Protein AF-A0A0B1TPA7-F1 (afdb_monomer)

Radius of gyration: 13.39 Å; Cα contacts (8 Å, |Δi|>4): 93; chains: 1; bounding box: 30×33×32 Å

InterPro domains:
  IPR002014 VHS domain [PF00790] (7-97)
  IPR002014 VHS domain [PS50179] (18-95)
  IPR002014 VHS domain [SM00288] (11-117)
  IPR008942 ENTH/VHS [G3DSA:1.25.40.90] (4-104)
  IPR008942 ENTH/VHS [SSF48464] (9-99)
  IPR050670 Signal Transducing Adapter Molecule [PTHR45929] (1-99)

Sequence (117 aa):
MGLFGDSASPFDEYIEKVTAEHLTAENWAMILDVCDRVNSDPRAPKNALLSIRKRLNHRDPHVVLLALSVLDSCWSNCGPAFRKEVSSASFISELQSKAVHVSRFAVFFQSFYLSCG

Nearest PDB structures (foldseek):
  3ldz-assembly4_D  TM=9.523E-01  e=1.846E-07  Homo sapiens
  1x5b-assembly1_A  TM=9.187E-01  e=2.487E-06  Homo sapiens
  1py1-assembly2_C  TM=9.532E-01  e=4.289E-04  Homo sapiens
  1dvp-assembly1_A-2  TM=8.578E-01  e=3.002E-04  Drosophila melanogaster
  3g2s-assembly1_A  TM=8.743E-01  e=6.788E-04  Homo sapiens

Secondary structure (DSSP, 8-state):
---S-----TTHHHHHHHT-TT-SS--HHHHHHHHHHHHHSTTHHHHHHHHHHHHHT-S-HHHHHHHHHHHHHHHHHS-HHHHHHHT-HHHHHHHHHHTTS-HHHHHHHHHHHHHH-

Foldseek 3Di:
DDDDDPPPQPCLVLLCVQLPPPDPDGPVVSLVVLLVQCQPDLCSLLSNVVNLLVQCPDPDVSSVVSSLVSVQSNCVRHDPSNLVNCPDPVNVVSCVVSVPDDPSVVVVVVVNVVVVD

Organism: Oesophagostomum dentatum (NCBI:txid61180)

Structure (mmCIF, N/CA/C/O backbone):
data_AF-A0A0B1TPA7-F1
#
_entry.id   AF-A0A0B1TPA7-F1
#
loop_
_atom_site.group_PDB
_atom_site.id
_atom_site.type_symbol
_atom_site.label_atom_id
_atom_site.label_alt_id
_atom_site.label_comp_id
_atom_site.label_asym_id
_atom_site.label_entity_id
_atom_site.label_seq_id
_atom_site.pdbx_PDB_ins_code
_atom_site.Cartn_x
_atom_site.Cartn_y
_atom_site.Cartn_z
_atom_site.occupancy
_atom_site.B_iso_or_equiv
_atom_site.auth_seq_id
_atom_site.auth_comp_id
_atom_site.auth_asym_id
_atom_site.auth_atom_id
_atom_site.pdbx_PDB_model_num
ATOM 1 N N . MET A 1 1 ? 16.026 -13.072 17.567 1.00 37.03 1 MET A N 1
ATOM 2 C CA . MET A 1 1 ? 15.290 -11.910 18.112 1.00 37.03 1 MET A CA 1
ATOM 3 C C . MET A 1 1 ? 13.997 -11.786 17.327 1.00 37.03 1 MET A C 1
ATOM 5 O O . MET A 1 1 ? 14.064 -11.433 16.162 1.00 37.03 1 MET A O 1
ATOM 9 N N . GLY A 1 2 ? 12.862 -12.166 17.916 1.00 66.19 2 GLY A N 1
ATOM 10 C CA . GLY A 1 2 ? 11.532 -12.035 17.312 1.00 66.19 2 GLY A CA 1
ATOM 11 C C . GLY A 1 2 ? 10.657 -11.146 18.192 1.00 66.19 2 GLY A C 1
ATOM 12 O O . GLY A 1 2 ? 10.774 -11.237 19.413 1.00 66.19 2 GLY A O 1
ATOM 13 N N . LEU A 1 3 ? 9.831 -10.277 17.592 1.00 56.97 3 LEU A N 1
ATOM 14 C CA . LEU A 1 3 ? 8.829 -9.507 18.349 1.00 56.97 3 LEU A CA 1
ATOM 15 C C . LEU A 1 3 ? 7.598 -9.005 17.563 1.00 56.97 3 LEU A C 1
ATOM 17 O O . LEU A 1 3 ? 6.680 -8.488 18.187 1.00 56.97 3 LEU A O 1
ATOM 21 N N . PHE A 1 4 ? 7.507 -9.162 16.239 1.00 57.28 4 PHE A N 1
ATOM 22 C CA . PHE A 1 4 ? 6.284 -8.829 15.493 1.00 57.28 4 PHE A CA 1
ATOM 23 C C . PHE A 1 4 ? 6.063 -9.898 14.434 1.00 57.28 4 PHE A C 1
ATOM 25 O O . PHE A 1 4 ? 6.905 -10.071 13.563 1.00 57.28 4 PHE A O 1
ATOM 32 N N . GLY A 1 5 ? 4.983 -10.662 14.593 1.00 45.81 5 GLY A N 1
ATOM 33 C CA . GLY A 1 5 ? 4.785 -11.946 13.936 1.00 45.81 5 GLY A CA 1
ATOM 34 C C . GLY A 1 5 ? 5.059 -11.947 12.435 1.00 45.81 5 GLY A C 1
ATOM 35 O O . GLY A 1 5 ? 4.502 -11.145 11.683 1.00 45.81 5 GLY A O 1
ATOM 36 N N . ASP A 1 6 ? 5.819 -12.955 12.015 1.00 53.19 6 ASP A N 1
ATOM 37 C CA . ASP A 1 6 ? 5.734 -13.612 10.710 1.00 53.19 6 ASP A CA 1
ATOM 38 C C . ASP A 1 6 ? 4.340 -14.234 10.502 1.00 53.19 6 ASP A C 1
ATOM 40 O O . ASP A 1 6 ? 4.191 -15.402 10.153 1.00 53.19 6 ASP A O 1
ATOM 44 N N . SER A 1 7 ? 3.273 -13.474 10.751 1.00 57.53 7 SER A N 1
ATOM 45 C CA . SER A 1 7 ? 1.956 -13.842 10.265 1.00 57.53 7 SER A CA 1
ATOM 46 C C . SER A 1 7 ? 2.034 -13.659 8.758 1.00 57.53 7 SER A C 1
ATOM 48 O O . SER A 1 7 ? 2.034 -12.523 8.273 1.00 57.53 7 SER A O 1
ATOM 50 N N . ALA A 1 8 ? 2.216 -14.770 8.042 1.00 63.06 8 ALA A N 1
ATOM 51 C CA . ALA A 1 8 ? 2.139 -14.817 6.592 1.00 63.06 8 ALA A CA 1
ATOM 52 C C . ALA A 1 8 ? 0.834 -14.136 6.187 1.00 63.06 8 ALA A C 1
ATOM 54 O O . ALA A 1 8 ? -0.264 -14.599 6.510 1.00 63.06 8 ALA A O 1
ATOM 55 N N . SER A 1 9 ? 0.965 -12.963 5.588 1.00 74.94 9 SER A N 1
ATOM 56 C CA . SER A 1 9 ? -0.185 -12.228 5.111 1.00 74.94 9 SER A CA 1
ATOM 57 C C . SER A 1 9 ? -0.504 -12.789 3.725 1.00 74.94 9 SER A C 1
ATOM 59 O O . SER A 1 9 ? 0.415 -13.029 2.939 1.00 74.94 9 SER A O 1
ATOM 61 N N . PRO A 1 10 ? -1.785 -12.970 3.368 1.00 84.44 10 PRO A N 1
ATOM 62 C CA . PRO A 1 10 ? -2.146 -13.391 2.016 1.00 84.44 10 PRO A CA 1
ATOM 63 C C . PRO A 1 10 ? -1.736 -12.357 0.955 1.00 84.44 10 PRO A C 1
ATOM 65 O O . PRO A 1 10 ? -1.805 -12.649 -0.232 1.00 84.44 10 PRO A O 1
ATOM 68 N N . PHE A 1 11 ? -1.315 -11.157 1.374 1.00 90.19 11 PHE A N 1
ATOM 69 C CA . PHE A 1 11 ? -0.778 -10.105 0.521 1.00 90.19 11 PHE A CA 1
ATOM 70 C C . PHE A 1 11 ? 0.735 -10.181 0.348 1.00 90.19 11 PHE A C 1
ATOM 72 O O . PHE A 1 11 ? 1.230 -9.483 -0.528 1.00 90.19 11 PHE A O 1
ATOM 79 N N . ASP A 1 12 ? 1.458 -10.997 1.127 1.00 89.75 12 ASP A N 1
ATOM 80 C CA . ASP A 1 12 ? 2.920 -11.061 1.045 1.00 89.75 12 ASP A CA 1
ATOM 81 C C . ASP A 1 12 ? 3.336 -11.349 -0.401 1.00 89.75 12 ASP A C 1
ATOM 83 O O . ASP A 1 12 ? 3.923 -10.465 -1.011 1.00 89.75 12 ASP A O 1
ATOM 87 N N . GLU A 1 13 ? 2.902 -12.467 -0.999 1.00 89.50 13 GLU A N 1
ATOM 88 C CA . GLU A 1 13 ? 3.245 -12.861 -2.380 1.00 89.50 13 GLU A CA 1
ATOM 89 C C . GLU A 1 13 ? 2.936 -11.775 -3.428 1.00 89.50 13 GLU A C 1
ATOM 91 O O . GLU A 1 13 ? 3.769 -11.467 -4.283 1.00 89.50 13 GLU A O 1
ATOM 96 N N . TYR A 1 14 ? 1.758 -11.148 -3.345 1.00 90.75 14 TYR A N 1
ATOM 97 C CA . TYR A 1 14 ? 1.361 -10.089 -4.278 1.00 90.75 14 TYR A CA 1
ATOM 98 C C . TYR A 1 14 ? 2.249 -8.858 -4.140 1.00 90.75 14 TYR A C 1
ATOM 100 O O . TYR A 1 14 ? 2.684 -8.296 -5.144 1.00 90.75 14 TYR A O 1
ATOM 108 N N . ILE A 1 15 ? 2.539 -8.464 -2.901 1.00 93.06 15 ILE A N 1
ATOM 109 C CA . ILE A 1 15 ? 3.389 -7.324 -2.591 1.00 93.06 15 ILE A CA 1
ATOM 110 C C . ILE A 1 15 ? 4.840 -7.616 -3.001 1.00 93.06 15 ILE A C 1
ATOM 112 O O . ILE A 1 15 ? 5.458 -6.760 -3.624 1.00 93.06 15 ILE A O 1
ATOM 116 N N . GLU A 1 16 ? 5.369 -8.823 -2.764 1.00 91.81 16 GLU A N 1
ATOM 117 C CA . GLU A 1 16 ? 6.717 -9.203 -3.223 1.00 91.81 16 GLU A CA 1
ATOM 118 C C . GLU A 1 16 ? 6.834 -9.100 -4.740 1.00 91.81 16 GLU A C 1
ATOM 120 O O . GLU A 1 16 ? 7.833 -8.598 -5.249 1.00 91.81 16 GLU A O 1
ATOM 125 N N . LYS A 1 17 ? 5.797 -9.547 -5.455 1.00 92.19 17 LYS A N 1
ATOM 126 C CA . LYS A 1 17 ? 5.759 -9.541 -6.914 1.00 92.19 17 LYS A CA 1
ATOM 127 C C . LYS A 1 17 ? 5.780 -8.127 -7.490 1.00 92.19 17 LYS A C 1
ATOM 129 O O . LYS A 1 17 ? 6.473 -7.899 -8.476 1.00 92.19 17 LYS A O 1
ATOM 134 N N . VAL A 1 18 ? 5.050 -7.183 -6.890 1.00 93.06 18 VAL A N 1
ATOM 135 C CA . VAL A 1 18 ? 5.026 -5.779 -7.351 1.00 93.06 18 VAL A CA 1
ATOM 136 C C . VAL A 1 18 ? 6.219 -4.958 -6.871 1.00 93.06 18 VAL A C 1
ATOM 138 O O . VAL A 1 18 ? 6.502 -3.911 -7.447 1.00 93.06 18 VAL A O 1
ATOM 141 N N . THR A 1 19 ? 6.940 -5.430 -5.853 1.00 92.19 19 THR A N 1
ATOM 142 C CA . THR A 1 19 ? 8.161 -4.793 -5.338 1.00 92.19 19 THR A CA 1
ATOM 143 C C . THR A 1 19 ? 9.407 -5.649 -5.571 1.00 92.19 19 THR A C 1
ATOM 145 O O . THR A 1 19 ? 10.321 -5.640 -4.746 1.00 92.19 19 THR A O 1
ATOM 148 N N . ALA A 1 20 ? 9.438 -6.457 -6.628 1.00 91.19 20 ALA A N 1
ATOM 149 C CA . ALA A 1 20 ? 10.563 -7.348 -6.871 1.00 91.19 20 ALA A CA 1
ATOM 150 C C . ALA A 1 20 ? 11.806 -6.566 -7.332 1.00 91.19 20 ALA A C 1
ATOM 152 O O . ALA A 1 20 ? 11.706 -5.651 -8.146 1.00 91.19 20 ALA A O 1
ATOM 153 N N . GLU A 1 21 ? 12.987 -6.966 -6.855 1.00 88.88 21 GLU A N 1
ATOM 154 C CA . GLU A 1 21 ? 14.271 -6.290 -7.132 1.00 88.88 21 GLU A CA 1
ATOM 155 C C . GLU A 1 21 ? 14.608 -6.204 -8.630 1.00 88.88 21 GLU A C 1
ATOM 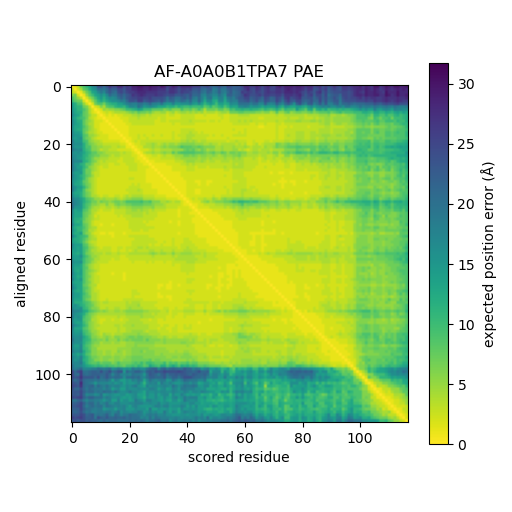157 O O . GLU A 1 21 ? 15.280 -5.279 -9.072 1.00 88.88 21 GLU A O 1
ATOM 162 N N . HIS A 1 22 ? 14.119 -7.157 -9.427 1.00 88.38 22 HIS A N 1
ATOM 163 C CA . HIS A 1 22 ? 14.371 -7.226 -10.868 1.00 88.38 22 HIS A CA 1
ATOM 164 C C . HIS A 1 22 ? 13.467 -6.304 -11.703 1.00 88.38 22 HIS A C 1
ATOM 166 O O . HIS A 1 22 ? 13.654 -6.207 -12.917 1.00 88.38 22 HIS A O 1
ATOM 172 N N . LEU A 1 23 ? 12.463 -5.660 -11.098 1.00 87.81 23 LEU A N 1
ATOM 173 C CA . LEU A 1 23 ? 11.585 -4.738 -11.815 1.00 87.81 23 LEU A CA 1
ATOM 174 C C . LEU A 1 23 ? 12.361 -3.476 -12.180 1.00 87.81 23 LEU A C 1
ATOM 176 O O . LEU A 1 23 ? 12.881 -2.791 -11.311 1.00 87.81 23 LEU A O 1
ATOM 180 N N . THR A 1 24 ? 12.408 -3.124 -13.460 1.00 86.19 24 THR A N 1
ATOM 181 C CA . THR A 1 24 ? 13.088 -1.900 -13.917 1.00 86.19 24 THR A CA 1
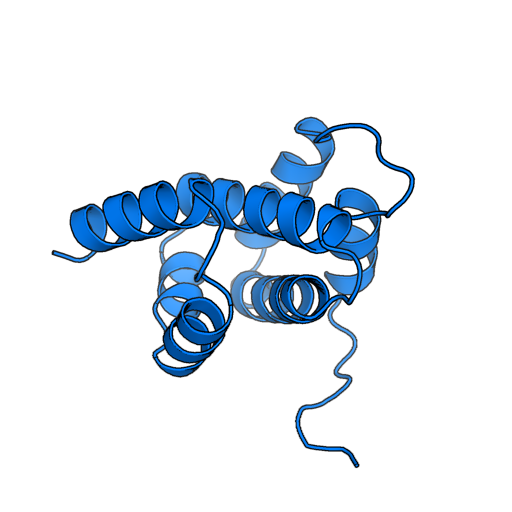ATOM 182 C C . TH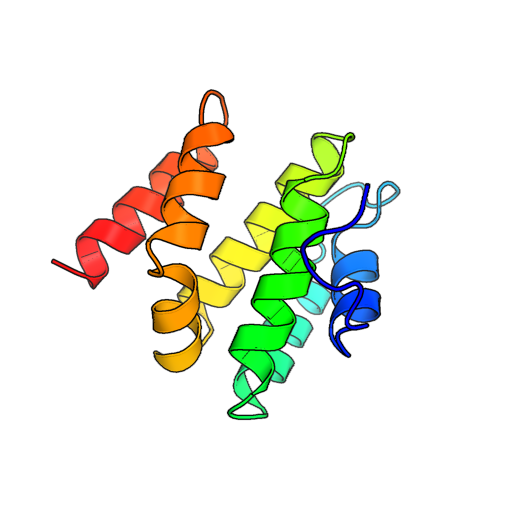R A 1 24 ? 12.259 -0.635 -13.687 1.00 86.19 24 THR A C 1
ATOM 184 O O . THR A 1 24 ? 12.814 0.460 -13.646 1.00 86.19 24 THR A O 1
ATOM 187 N N . ALA A 1 25 ? 10.939 -0.776 -13.538 1.00 87.25 25 ALA A N 1
ATOM 188 C CA . ALA A 1 25 ? 9.992 0.312 -13.325 1.00 87.25 25 ALA A CA 1
ATOM 189 C C . ALA A 1 25 ? 8.714 -0.183 -12.622 1.00 87.25 25 ALA A C 1
ATOM 191 O O . ALA A 1 25 ? 8.477 -1.386 -12.493 1.00 87.25 25 ALA A O 1
ATOM 192 N N . GLU A 1 26 ? 7.874 0.761 -12.197 1.00 88.56 26 GLU A N 1
ATOM 193 C CA . GLU A 1 26 ? 6.582 0.503 -11.558 1.00 88.56 26 GLU A CA 1
ATOM 194 C C . GLU A 1 26 ? 5.616 -0.203 -12.518 1.00 88.56 26 GLU A C 1
ATOM 196 O O . GLU A 1 26 ? 5.275 0.315 -13.584 1.00 88.56 26 GLU A O 1
ATOM 201 N N . ASN A 1 27 ? 5.120 -1.379 -12.127 1.00 91.25 27 ASN A N 1
ATOM 202 C CA . ASN A 1 27 ? 4.065 -2.052 -12.875 1.00 91.25 27 ASN A CA 1
ATOM 203 C C . ASN A 1 27 ? 2.685 -1.609 -12.371 1.00 91.25 27 ASN A C 1
ATOM 205 O O . ASN A 1 27 ? 2.089 -2.251 -11.505 1.00 91.25 27 ASN A O 1
ATOM 209 N N . TRP A 1 28 ? 2.170 -0.517 -12.936 1.00 91.81 28 TRP A N 1
ATOM 210 C CA . TRP A 1 28 ? 0.885 0.073 -12.548 1.00 91.81 28 TRP A CA 1
ATOM 211 C C . TRP A 1 28 ? -0.297 -0.894 -12.635 1.00 91.81 28 TRP A C 1
ATOM 213 O O . TRP A 1 28 ? -1.177 -0.845 -11.783 1.00 91.81 28 TRP A O 1
ATOM 223 N N . ALA A 1 29 ? -0.299 -1.816 -13.602 1.00 93.38 29 ALA A N 1
ATOM 224 C CA . ALA A 1 29 ? -1.361 -2.812 -13.715 1.00 93.38 29 ALA A CA 1
ATOM 225 C C . ALA A 1 29 ? -1.401 -3.735 -12.488 1.00 93.38 29 ALA A C 1
ATOM 227 O O . ALA A 1 29 ? -2.468 -3.984 -11.935 1.00 93.38 29 ALA A O 1
ATOM 228 N N . MET A 1 30 ? -0.239 -4.198 -12.014 1.00 92.62 30 MET A N 1
ATOM 229 C CA . MET A 1 30 ? -0.188 -5.027 -10.808 1.00 92.62 30 MET A CA 1
ATOM 230 C C . MET A 1 30 ? -0.429 -4.213 -9.528 1.00 92.62 30 MET A C 1
ATOM 232 O O . MET A 1 30 ? -1.024 -4.722 -8.584 1.00 92.62 30 MET A O 1
ATOM 236 N N . ILE A 1 31 ? 0.006 -2.950 -9.488 1.00 93.62 31 ILE A N 1
ATOM 237 C CA . ILE A 1 31 ? -0.246 -2.053 -8.350 1.00 93.62 31 ILE A CA 1
ATOM 238 C C . ILE A 1 31 ? -1.754 -1.806 -8.175 1.00 93.62 31 ILE A C 1
ATOM 240 O O . ILE A 1 31 ? -2.256 -1.821 -7.050 1.00 93.62 31 ILE A O 1
ATOM 244 N N . LEU A 1 32 ? -2.489 -1.608 -9.271 1.00 93.62 32 LEU A N 1
ATOM 245 C CA . LEU A 1 32 ? -3.942 -1.435 -9.228 1.00 93.62 32 LEU A CA 1
ATOM 246 C C . LEU A 1 32 ? -4.667 -2.736 -8.851 1.00 93.62 32 LEU A C 1
ATOM 248 O O . LEU A 1 32 ? -5.573 -2.679 -8.026 1.00 93.62 32 LEU A O 1
ATOM 252 N N . ASP A 1 33 ? -4.203 -3.903 -9.318 1.00 94.62 33 ASP A N 1
ATOM 253 C CA . ASP A 1 33 ? -4.739 -5.205 -8.870 1.00 94.62 33 ASP A CA 1
ATOM 254 C C . ASP A 1 33 ? -4.589 -5.390 -7.347 1.00 94.62 33 ASP A C 1
ATOM 256 O O . ASP A 1 33 ? -5.481 -5.903 -6.671 1.00 94.62 33 ASP A O 1
ATOM 260 N N . VAL A 1 34 ? -3.483 -4.911 -6.763 1.00 94.50 34 VAL A N 1
ATOM 261 C CA . VAL A 1 34 ? -3.322 -4.875 -5.300 1.00 94.50 34 VAL A CA 1
ATOM 262 C C . VAL A 1 34 ? -4.368 -3.963 -4.650 1.00 94.50 34 VAL A C 1
ATOM 264 O O . VAL A 1 34 ? -4.949 -4.355 -3.639 1.00 94.50 34 VAL A O 1
ATOM 267 N N . CYS A 1 35 ? -4.645 -2.785 -5.214 1.00 94.69 35 CYS A N 1
ATOM 268 C CA . CYS A 1 35 ? -5.660 -1.866 -4.684 1.00 94.69 35 CYS A CA 1
ATOM 269 C C . CYS A 1 35 ? -7.061 -2.503 -4.702 1.00 94.69 35 CYS A C 1
ATOM 271 O O . CYS A 1 35 ? -7.783 -2.441 -3.704 1.00 94.69 35 CYS A O 1
ATOM 273 N N . ASP A 1 36 ? -7.417 -3.182 -5.792 1.00 94.38 36 ASP A N 1
ATOM 274 C CA . ASP A 1 36 ? -8.693 -3.892 -5.920 1.00 94.38 36 ASP A CA 1
ATOM 275 C C . ASP A 1 36 ? -8.822 -5.000 -4.867 1.00 94.38 36 ASP A C 1
ATOM 277 O O . ASP A 1 36 ? -9.839 -5.105 -4.175 1.00 94.38 36 ASP A O 1
ATOM 281 N N . ARG A 1 37 ? -7.755 -5.778 -4.648 1.00 93.06 37 ARG A N 1
ATOM 282 C CA . ARG A 1 37 ? -7.715 -6.801 -3.589 1.00 93.06 37 ARG A CA 1
ATOM 283 C C . ARG A 1 37 ? -7.834 -6.199 -2.194 1.00 93.06 37 ARG A C 1
ATOM 285 O O . ARG A 1 37 ? -8.525 -6.766 -1.349 1.00 93.06 37 ARG A O 1
ATOM 292 N N . VAL A 1 38 ? -7.197 -5.058 -1.937 1.00 94.31 38 VAL A N 1
ATOM 293 C CA . VAL A 1 38 ? -7.313 -4.342 -0.656 1.00 94.31 38 VAL A CA 1
ATOM 294 C C . VAL A 1 38 ? -8.750 -3.896 -0.394 1.00 94.31 38 VAL A C 1
ATOM 296 O O . VAL A 1 38 ? -9.211 -3.968 0.743 1.00 94.31 38 VAL A O 1
ATOM 299 N N . ASN A 1 39 ? -9.470 -3.481 -1.434 1.00 92.50 39 ASN A N 1
ATOM 300 C CA . ASN A 1 39 ? -10.867 -3.065 -1.335 1.00 92.50 39 ASN A CA 1
ATOM 301 C C . ASN A 1 39 ? -11.860 -4.242 -1.279 1.00 92.50 39 ASN A C 1
ATOM 303 O O . ASN A 1 39 ? -13.021 -4.032 -0.931 1.00 92.50 39 ASN A O 1
ATOM 307 N N . SER A 1 40 ? -11.425 -5.467 -1.595 1.00 90.62 40 SER A N 1
ATOM 308 C CA . SER A 1 40 ? -12.313 -6.63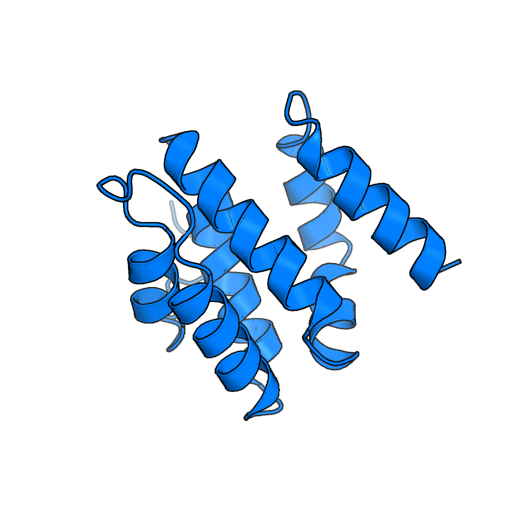5 -1.698 1.00 90.62 40 SER A CA 1
ATOM 309 C C . SER A 1 40 ? -12.815 -7.188 -0.358 1.00 90.62 40 SER A C 1
ATOM 311 O O . SER A 1 40 ? -13.894 -7.778 -0.318 1.00 90.62 40 SER A O 1
ATOM 313 N N . ASP A 1 41 ? -12.071 -7.000 0.740 1.00 89.00 41 ASP A N 1
ATOM 314 C CA . ASP A 1 41 ? -12.408 -7.568 2.051 1.00 89.00 41 ASP A CA 1
ATOM 315 C C . ASP A 1 41 ? -12.119 -6.579 3.200 1.00 89.00 41 ASP A C 1
ATOM 317 O O . ASP A 1 41 ? -11.085 -5.911 3.193 1.00 89.00 41 ASP A O 1
ATOM 321 N N . PRO A 1 42 ? -12.961 -6.505 4.248 1.00 85.00 42 PRO A N 1
ATOM 322 C CA . PRO A 1 42 ? -12.747 -5.602 5.384 1.00 85.00 42 PRO A CA 1
ATOM 323 C C . PRO A 1 42 ? -11.441 -5.820 6.172 1.00 85.00 42 PRO A C 1
ATOM 325 O O . PRO A 1 42 ? -10.983 -4.913 6.867 1.00 85.00 42 PRO A O 1
ATOM 328 N N . ARG A 1 43 ? -10.844 -7.016 6.116 1.00 87.50 43 ARG A N 1
ATOM 329 C CA . ARG A 1 43 ? -9.583 -7.381 6.787 1.00 87.50 43 ARG A CA 1
ATOM 330 C C . ARG A 1 43 ? -8.363 -7.189 5.886 1.00 87.50 43 ARG A C 1
ATOM 332 O O . ARG A 1 43 ? -7.240 -7.142 6.393 1.00 87.50 43 ARG A O 1
ATOM 339 N N . ALA A 1 44 ? -8.564 -7.069 4.574 1.00 91.88 44 ALA A N 1
ATOM 340 C CA . ALA A 1 44 ? -7.492 -6.899 3.602 1.00 91.88 44 ALA A CA 1
ATOM 341 C C . ALA A 1 44 ? -6.617 -5.652 3.841 1.00 91.88 44 ALA A C 1
ATOM 343 O O . ALA A 1 44 ? -5.395 -5.800 3.775 1.00 91.88 44 ALA A O 1
ATOM 344 N N . PRO A 1 45 ? -7.156 -4.470 4.212 1.00 92.50 45 PRO A N 1
ATOM 345 C CA . PRO A 1 45 ? -6.345 -3.275 4.428 1.00 92.50 45 PRO A CA 1
ATOM 346 C C . PRO A 1 45 ? -5.230 -3.451 5.457 1.00 92.50 45 PRO A C 1
ATOM 348 O O . PRO A 1 45 ? -4.086 -3.066 5.216 1.00 92.50 45 PRO A O 1
ATOM 351 N N . LYS A 1 46 ? -5.544 -4.101 6.582 1.00 90.94 46 LYS A N 1
ATOM 352 C CA . LYS A 1 46 ? -4.575 -4.370 7.646 1.00 90.94 46 LYS A CA 1
ATOM 353 C C . LYS A 1 46 ? -3.493 -5.350 7.190 1.00 90.94 46 LYS A C 1
ATOM 355 O O . LYS A 1 46 ? -2.313 -5.130 7.450 1.00 90.94 46 LYS A O 1
ATOM 360 N N . ASN A 1 47 ? -3.881 -6.416 6.492 1.00 91.94 47 ASN A N 1
ATOM 361 C CA . ASN A 1 47 ? -2.944 -7.429 6.000 1.00 91.94 47 ASN A CA 1
ATOM 362 C C . ASN A 1 47 ? -2.016 -6.871 4.911 1.00 91.94 47 ASN A C 1
ATOM 364 O O . ASN A 1 47 ? -0.811 -7.110 4.953 1.00 91.94 47 ASN A O 1
ATOM 368 N N . ALA A 1 48 ? -2.554 -6.078 3.985 1.00 93.31 48 ALA A N 1
ATOM 369 C CA . ALA A 1 48 ? -1.768 -5.412 2.957 1.00 93.31 48 ALA A CA 1
ATOM 370 C C . ALA A 1 48 ? -0.775 -4.413 3.558 1.00 93.31 48 ALA A C 1
ATOM 372 O O . ALA A 1 48 ? 0.397 -4.419 3.183 1.00 93.31 48 ALA A O 1
ATOM 373 N N . LEU A 1 49 ? -1.200 -3.611 4.545 1.00 92.06 49 LEU A N 1
ATOM 374 C CA . LEU A 1 49 ? -0.303 -2.675 5.220 1.00 92.06 49 LEU A CA 1
ATOM 375 C C . LEU A 1 49 ? 0.851 -3.394 5.932 1.00 92.06 49 LEU A C 1
ATOM 377 O O . LEU A 1 49 ? 1.986 -2.924 5.876 1.00 92.06 49 LEU A O 1
ATOM 381 N N . LEU A 1 50 ? 0.598 -4.554 6.550 1.00 91.31 50 LEU A N 1
ATOM 382 C CA . LEU A 1 50 ? 1.651 -5.375 7.156 1.00 91.31 50 LEU A CA 1
ATOM 383 C C . LEU A 1 50 ? 2.698 -5.820 6.124 1.00 91.31 50 LEU A C 1
ATOM 385 O O . LEU A 1 50 ? 3.894 -5.693 6.387 1.00 91.31 50 LEU A O 1
ATOM 389 N N . SER A 1 51 ? 2.274 -6.293 4.951 1.00 92.56 51 SER A N 1
ATOM 390 C CA . SER A 1 51 ? 3.181 -6.698 3.866 1.00 92.56 51 SER A CA 1
ATOM 391 C C . SER A 1 51 ? 3.957 -5.521 3.277 1.00 92.56 51 SER A C 1
ATOM 393 O O . SER A 1 51 ? 5.171 -5.613 3.090 1.00 92.56 51 SER A O 1
ATOM 395 N N . ILE A 1 52 ? 3.294 -4.382 3.058 1.00 92.19 52 ILE A N 1
ATOM 396 C CA . ILE A 1 52 ? 3.945 -3.144 2.602 1.00 92.19 52 ILE A CA 1
ATOM 397 C C . ILE A 1 52 ? 5.010 -2.713 3.616 1.00 92.19 52 ILE A C 1
ATOM 399 O O . ILE A 1 52 ? 6.140 -2.409 3.241 1.00 92.19 52 ILE A O 1
ATOM 403 N N . ARG A 1 53 ? 4.705 -2.771 4.917 1.00 90.00 53 ARG A N 1
ATOM 404 C CA . ARG A 1 53 ? 5.646 -2.440 5.995 1.00 90.00 53 ARG A CA 1
ATOM 405 C C . ARG A 1 53 ? 6.881 -3.342 6.011 1.00 90.00 53 ARG A C 1
ATOM 407 O O . ARG A 1 53 ? 7.986 -2.854 6.247 1.00 90.00 53 ARG A O 1
ATOM 414 N N . LYS A 1 54 ? 6.728 -4.641 5.723 1.00 90.06 54 LYS A N 1
ATOM 415 C CA . LYS A 1 54 ? 7.875 -5.553 5.554 1.00 90.06 54 LYS A CA 1
ATOM 416 C C . LYS A 1 54 ? 8.785 -5.069 4.419 1.00 90.06 54 LYS A C 1
ATOM 418 O O . LYS A 1 54 ? 9.999 -5.013 4.597 1.00 90.06 54 LYS A O 1
ATOM 423 N N . ARG A 1 55 ? 8.209 -4.643 3.289 1.00 90.50 55 ARG A N 1
ATOM 424 C CA . ARG A 1 55 ? 8.966 -4.137 2.130 1.00 90.50 55 ARG A CA 1
ATOM 425 C C . ARG A 1 55 ? 9.596 -2.765 2.344 1.00 90.50 55 ARG A C 1
ATOM 427 O O . ARG A 1 55 ? 10.704 -2.538 1.875 1.00 90.50 55 ARG A O 1
ATOM 434 N N . LEU A 1 56 ? 8.974 -1.889 3.126 1.00 88.31 56 LEU A N 1
ATOM 435 C CA . LEU A 1 56 ? 9.576 -0.611 3.528 1.00 88.31 56 LEU A CA 1
ATOM 436 C C . LEU A 1 56 ? 10.813 -0.780 4.429 1.00 88.31 56 LEU A C 1
ATOM 438 O O . LEU A 1 56 ? 11.636 0.128 4.526 1.00 88.31 56 LEU A O 1
ATOM 442 N N . ASN A 1 57 ? 10.968 -1.942 5.070 1.00 87.81 57 ASN A N 1
ATOM 443 C CA . ASN A 1 57 ? 12.154 -2.301 5.850 1.00 87.81 57 ASN A CA 1
ATOM 444 C C . ASN A 1 57 ? 13.193 -3.108 5.057 1.00 87.81 57 ASN A C 1
ATOM 446 O O . ASN A 1 57 ? 14.147 -3.623 5.645 1.00 87.81 57 ASN A O 1
ATOM 450 N N . HIS A 1 58 ? 13.032 -3.219 3.737 1.00 89.62 58 HIS A N 1
ATOM 451 C CA . HIS A 1 58 ? 13.997 -3.905 2.892 1.00 89.62 58 HIS A CA 1
ATOM 452 C C . HIS A 1 58 ? 15.339 -3.154 2.842 1.00 89.62 58 HIS A C 1
ATOM 454 O O . HIS A 1 58 ? 15.396 -1.935 3.002 1.00 89.62 58 HIS A O 1
ATOM 460 N N . ARG A 1 59 ? 16.441 -3.891 2.643 1.00 88.06 59 ARG A N 1
ATOM 461 C CA . ARG A 1 59 ? 17.793 -3.303 2.555 1.00 88.06 59 ARG A CA 1
ATOM 462 C C . ARG A 1 59 ? 18.020 -2.560 1.242 1.00 88.06 59 ARG A C 1
ATOM 464 O O . ARG A 1 59 ? 18.773 -1.594 1.214 1.00 88.06 59 ARG A O 1
ATOM 471 N N . ASP A 1 60 ? 17.390 -3.044 0.178 1.00 86.75 60 ASP A N 1
ATOM 472 C CA . ASP A 1 60 ? 17.474 -2.448 -1.151 1.00 86.75 60 ASP A CA 1
ATOM 473 C C . ASP A 1 60 ? 16.566 -1.204 -1.247 1.00 86.75 60 ASP A C 1
ATOM 475 O O . ASP A 1 60 ? 15.341 -1.344 -1.127 1.00 86.75 60 ASP A O 1
ATOM 479 N N . PRO A 1 61 ? 17.123 0.005 -1.471 1.00 85.81 61 PRO A N 1
ATOM 480 C CA . PRO A 1 61 ? 16.330 1.219 -1.639 1.00 85.81 61 PRO A CA 1
ATOM 481 C C . PRO A 1 61 ? 15.380 1.154 -2.840 1.00 85.81 61 PRO A C 1
ATOM 483 O O . PRO A 1 61 ? 14.334 1.798 -2.807 1.00 85.81 61 PRO A O 1
ATOM 486 N N . HIS A 1 62 ? 15.692 0.369 -3.875 1.00 87.81 62 HIS A N 1
ATOM 487 C CA . HIS A 1 62 ? 14.819 0.191 -5.034 1.00 87.81 62 HIS A CA 1
ATOM 488 C C . HIS A 1 62 ? 13.498 -0.486 -4.650 1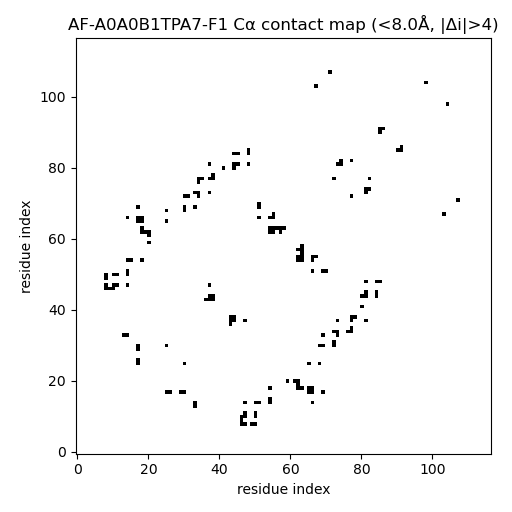.00 87.81 62 HIS A C 1
ATOM 490 O O . HIS A 1 62 ? 12.416 0.012 -4.962 1.00 87.81 62 HIS A O 1
ATOM 496 N N . VAL A 1 63 ? 13.573 -1.559 -3.859 1.00 91.00 63 VAL A N 1
ATOM 497 C CA . VAL A 1 63 ? 12.393 -2.248 -3.303 1.00 91.00 63 VAL A CA 1
ATOM 498 C C . VAL A 1 63 ? 11.576 -1.311 -2.416 1.00 91.00 63 VAL A C 1
ATOM 500 O O . VAL A 1 63 ? 10.347 -1.302 -2.492 1.00 91.00 63 VAL A O 1
ATOM 503 N N . VAL A 1 64 ? 12.244 -0.490 -1.599 1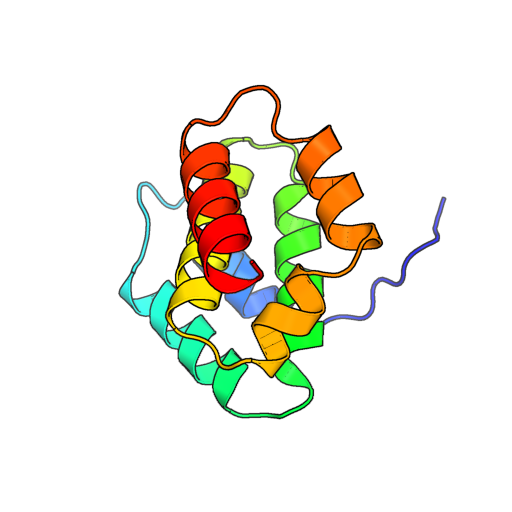.00 89.06 64 VAL A N 1
ATOM 504 C CA . VAL A 1 64 ? 11.574 0.497 -0.738 1.00 89.06 64 VAL A CA 1
ATOM 505 C C . VAL A 1 64 ? 10.830 1.539 -1.578 1.00 89.06 64 VAL A C 1
ATOM 507 O O . VAL A 1 64 ? 9.687 1.869 -1.261 1.00 89.06 64 VAL A O 1
ATOM 510 N N . LEU A 1 65 ? 11.424 2.024 -2.673 1.00 88.06 65 LEU A N 1
ATOM 511 C CA . LEU A 1 65 ? 10.768 2.957 -3.593 1.00 88.06 65 LEU A CA 1
ATOM 512 C C . LEU A 1 65 ? 9.534 2.333 -4.255 1.00 88.06 65 LEU A C 1
ATOM 514 O O . LEU A 1 65 ? 8.486 2.975 -4.287 1.00 88.06 65 LEU A O 1
ATOM 518 N N . LEU A 1 66 ? 9.608 1.083 -4.715 1.00 91.06 66 LEU A N 1
ATOM 519 C CA . LEU A 1 66 ? 8.445 0.377 -5.268 1.00 91.06 66 LEU A CA 1
ATOM 520 C C . LEU A 1 66 ? 7.346 0.176 -4.211 1.00 91.06 66 LEU A C 1
ATOM 522 O O . LEU A 1 66 ? 6.168 0.402 -4.484 1.00 91.06 66 LEU A O 1
ATOM 526 N N . ALA A 1 67 ? 7.713 -0.171 -2.975 1.00 91.56 67 ALA A N 1
ATOM 527 C CA . ALA A 1 67 ? 6.764 -0.324 -1.871 1.00 91.56 67 ALA A CA 1
ATOM 528 C C . ALA A 1 67 ? 6.049 0.990 -1.525 1.00 91.56 67 ALA A C 1
ATOM 530 O O . ALA A 1 67 ? 4.843 0.996 -1.268 1.00 91.56 67 ALA A O 1
ATOM 531 N N . LEU A 1 68 ? 6.762 2.118 -1.580 1.00 88.94 68 LEU A N 1
ATOM 532 C CA . LEU A 1 68 ? 6.152 3.439 -1.442 1.00 88.94 68 LEU A CA 1
ATOM 533 C C . LEU A 1 68 ? 5.155 3.729 -2.573 1.00 88.94 68 LEU A C 1
ATOM 535 O O . LEU A 1 68 ? 4.242 4.520 -2.369 1.00 88.94 68 LEU A O 1
ATOM 539 N N . SER A 1 69 ? 5.323 3.142 -3.764 1.00 89.69 69 SER A N 1
ATOM 540 C CA . SER A 1 69 ? 4.447 3.405 -4.922 1.00 89.69 69 SER A CA 1
ATOM 541 C C . SER A 1 69 ? 3.125 2.702 -4.713 1.00 89.69 69 SER A C 1
ATOM 543 O O . SER A 1 69 ? 2.056 3.269 -4.916 1.00 89.69 69 SER A O 1
ATOM 545 N N . VAL A 1 70 ? 3.220 1.466 -4.224 1.00 92.06 70 VAL A N 1
ATOM 546 C CA . VAL A 1 70 ? 2.071 0.675 -3.809 1.00 92.06 70 VAL A CA 1
ATOM 547 C C . VAL A 1 70 ? 1.318 1.386 -2.687 1.00 92.06 70 VAL A C 1
ATOM 549 O O . VAL A 1 70 ? 0.098 1.489 -2.761 1.00 92.06 70 VAL A O 1
ATOM 552 N N . LEU A 1 71 ? 2.022 1.919 -1.679 1.00 91.38 71 LEU A N 1
ATOM 553 C CA . LEU A 1 71 ? 1.401 2.651 -0.571 1.00 91.38 71 LEU A CA 1
ATOM 554 C C . LEU A 1 71 ? 0.648 3.903 -1.045 1.00 91.38 71 LEU A C 1
ATOM 556 O O . LEU A 1 71 ? -0.495 4.110 -0.641 1.00 91.38 71 LEU A O 1
ATOM 560 N N . ASP A 1 72 ? 1.272 4.714 -1.902 1.00 88.56 72 ASP A N 1
ATOM 561 C CA . ASP A 1 72 ? 0.680 5.939 -2.455 1.00 88.56 72 ASP A CA 1
ATOM 562 C C . ASP A 1 72 ? -0.555 5.640 -3.323 1.00 88.56 72 ASP A C 1
ATOM 564 O O . ASP A 1 72 ? -1.620 6.245 -3.158 1.00 88.56 72 ASP A O 1
ATOM 568 N N . SER A 1 73 ? -0.458 4.609 -4.168 1.00 90.88 73 SER A N 1
ATOM 569 C CA . SER A 1 73 ? -1.588 4.133 -4.964 1.00 90.88 73 SER A CA 1
ATOM 570 C C . SER A 1 73 ? -2.719 3.604 -4.082 1.00 90.88 73 SER A C 1
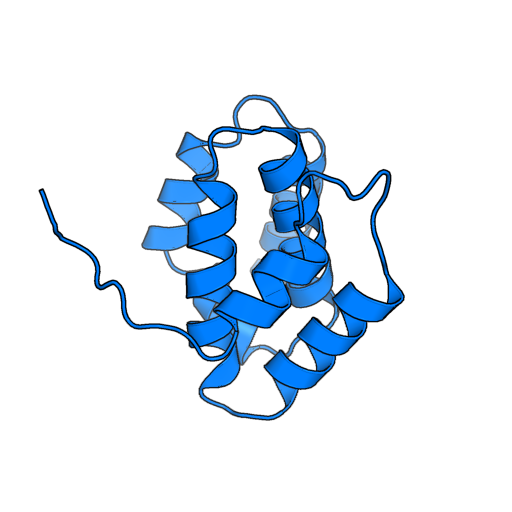ATOM 572 O O . SER A 1 73 ? -3.876 3.960 -4.303 1.00 90.88 73 SER A O 1
ATOM 574 N N . CYS A 1 74 ? -2.414 2.805 -3.055 1.00 91.88 74 CYS A N 1
ATOM 575 C CA . CYS A 1 74 ? -3.425 2.297 -2.128 1.00 91.88 74 CYS A CA 1
ATOM 576 C C . CYS A 1 74 ? -4.078 3.432 -1.327 1.00 91.88 74 CYS A C 1
ATOM 578 O O . CYS A 1 74 ? -5.270 3.389 -1.057 1.00 91.88 74 CYS A O 1
ATOM 580 N N . TRP A 1 75 ? -3.353 4.489 -0.964 1.00 89.25 75 TRP A N 1
ATOM 581 C CA . TRP A 1 75 ? -3.953 5.642 -0.285 1.00 89.25 75 TRP A CA 1
ATOM 582 C C . TRP A 1 75 ? -4.992 6.362 -1.153 1.00 89.25 75 TRP A C 1
ATOM 584 O O . TRP A 1 75 ? -6.081 6.712 -0.678 1.00 89.25 75 TRP A O 1
ATOM 594 N N . SER A 1 76 ? -4.661 6.537 -2.432 1.00 87.62 76 SER A N 1
ATOM 595 C CA . SER A 1 76 ? -5.507 7.227 -3.404 1.00 87.62 76 SER A CA 1
ATOM 596 C C . SER A 1 76 ? -6.706 6.383 -3.846 1.00 87.62 76 SER A C 1
ATOM 598 O O . SER A 1 76 ? -7.807 6.915 -3.972 1.00 87.62 76 SER A O 1
ATOM 600 N N . ASN A 1 77 ? -6.518 5.071 -4.025 1.00 90.00 77 ASN A N 1
ATOM 601 C CA . ASN A 1 77 ? -7.517 4.170 -4.609 1.00 90.00 77 ASN A CA 1
ATOM 602 C C . ASN A 1 77 ? -8.280 3.316 -3.582 1.00 90.00 77 ASN A C 1
ATOM 604 O O . ASN A 1 77 ? -9.326 2.757 -3.915 1.00 90.00 77 ASN A O 1
ATOM 608 N N . CYS A 1 78 ? -7.799 3.196 -2.340 1.00 90.75 78 CYS A N 1
ATOM 609 C CA . CYS A 1 78 ? -8.479 2.407 -1.313 1.00 90.75 78 CYS A CA 1
ATOM 610 C C . CYS A 1 78 ? -9.374 3.254 -0.406 1.00 90.75 78 CYS A C 1
ATOM 612 O O . CYS A 1 78 ? -9.169 4.452 -0.185 1.00 90.75 78 CYS A O 1
ATOM 614 N N . GLY A 1 79 ? -1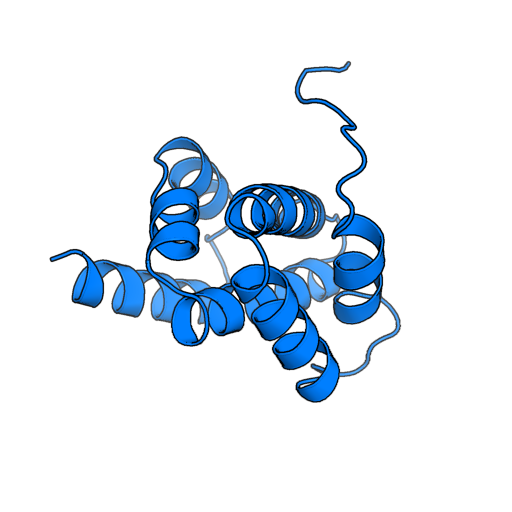0.391 2.588 0.141 1.00 88.06 79 GLY A N 1
ATOM 615 C CA . GLY A 1 79 ? -11.385 3.202 1.013 1.00 88.06 79 GLY A CA 1
ATOM 616 C C . GLY A 1 79 ? -10.851 3.665 2.381 1.00 88.06 79 GLY A C 1
ATOM 617 O O . GLY A 1 79 ? -9.698 3.414 2.754 1.00 88.06 79 GLY A O 1
ATOM 618 N N . PRO A 1 80 ? -11.716 4.295 3.201 1.00 87.88 80 PRO A N 1
ATOM 619 C CA . PRO A 1 80 ? -11.342 4.866 4.500 1.00 87.88 80 PRO A CA 1
ATOM 620 C C . PRO A 1 80 ? -10.780 3.838 5.493 1.00 87.88 80 PRO A C 1
ATOM 622 O O . PRO A 1 80 ? -10.002 4.204 6.372 1.00 87.88 80 PRO A O 1
ATOM 625 N 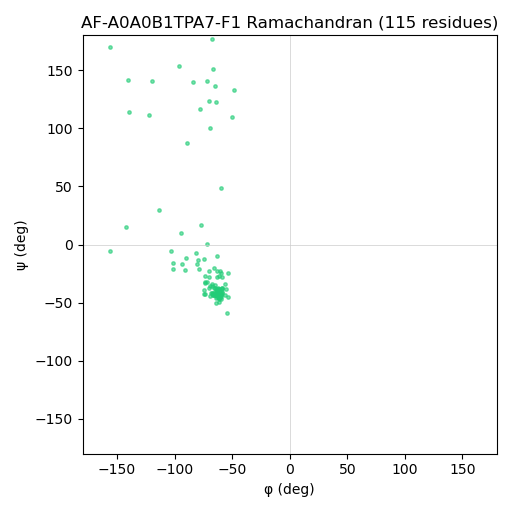N . ALA A 1 81 ? -11.118 2.552 5.343 1.00 89.25 81 ALA A N 1
ATOM 626 C CA . ALA A 1 81 ? -10.561 1.476 6.161 1.00 89.25 81 ALA A CA 1
ATOM 627 C C . ALA A 1 81 ? -9.031 1.370 6.023 1.00 89.25 81 ALA A C 1
ATOM 629 O O . ALA A 1 81 ? -8.335 1.254 7.027 1.00 89.25 81 ALA A O 1
ATOM 630 N N . PHE A 1 82 ? -8.498 1.485 4.801 1.00 90.88 82 PHE A N 1
ATOM 631 C CA . PHE A 1 82 ? -7.052 1.478 4.565 1.00 90.88 82 PHE A CA 1
ATOM 632 C C . PHE A 1 82 ? -6.386 2.742 5.097 1.00 90.88 82 PHE A C 1
ATOM 634 O O . PHE A 1 82 ? -5.384 2.668 5.806 1.00 90.88 82 PHE A O 1
ATOM 641 N N . ARG A 1 83 ? -6.990 3.905 4.837 1.00 88.44 83 ARG A N 1
ATOM 642 C CA . ARG A 1 83 ? -6.470 5.191 5.322 1.00 88.44 83 ARG A CA 1
ATOM 643 C C . ARG A 1 83 ? -6.370 5.231 6.846 1.00 88.44 83 ARG A C 1
ATOM 645 O O . ARG A 1 83 ? -5.388 5.743 7.373 1.00 88.44 83 ARG A O 1
ATOM 652 N N . LYS A 1 84 ? -7.331 4.623 7.550 1.00 88.62 84 LYS A N 1
ATOM 653 C CA . LYS A 1 84 ? -7.308 4.494 9.012 1.00 88.62 84 LYS A CA 1
ATOM 654 C C . LYS A 1 84 ? -6.098 3.697 9.506 1.00 88.62 84 LYS A C 1
ATOM 656 O O . LYS A 1 84 ? -5.428 4.142 10.434 1.00 88.62 84 LYS A O 1
ATOM 661 N N . GLU A 1 85 ? -5.791 2.562 8.882 1.00 89.19 85 GLU A N 1
ATOM 662 C CA . GLU A 1 85 ? -4.620 1.749 9.244 1.00 89.19 85 GLU A CA 1
ATOM 663 C C . GLU A 1 85 ? -3.307 2.514 9.000 1.00 89.19 85 GLU A C 1
ATOM 665 O O . GLU A 1 85 ? -2.421 2.533 9.858 1.00 89.19 85 GLU A O 1
ATOM 670 N N . VAL A 1 86 ? -3.211 3.230 7.875 1.00 86.81 86 VAL A N 1
ATOM 671 C CA . VAL A 1 86 ? -2.040 4.056 7.538 1.00 86.81 86 VAL A CA 1
ATOM 672 C C . VAL A 1 86 ? -1.889 5.258 8.477 1.00 86.81 86 VAL A C 1
ATOM 674 O O . VAL A 1 86 ? -0.775 5.619 8.843 1.00 86.81 86 VAL A O 1
ATOM 677 N N . SER A 1 87 ? -2.996 5.841 8.942 1.00 85.38 87 SER A N 1
ATOM 678 C CA . SER A 1 87 ? -2.992 6.940 9.919 1.00 85.38 87 SER A CA 1
ATOM 679 C C . SER A 1 87 ? -2.607 6.522 11.345 1.00 85.38 87 SER A C 1
ATOM 681 O O . SER A 1 87 ? -2.592 7.354 12.252 1.00 85.38 87 SER A O 1
ATOM 683 N N . SER A 1 88 ? -2.309 5.240 11.581 1.00 85.94 88 SER A N 1
ATOM 684 C CA . SER A 1 88 ? -1.904 4.767 12.903 1.00 85.94 88 SER A CA 1
ATOM 685 C C . SER A 1 88 ? -0.570 5.384 13.338 1.00 85.94 88 SER A C 1
ATOM 687 O O . SER A 1 88 ? 0.402 5.424 12.581 1.00 85.94 88 SER A O 1
ATOM 689 N N . ALA A 1 89 ? -0.498 5.820 14.600 1.00 80.75 89 ALA A N 1
ATOM 690 C CA . ALA A 1 89 ? 0.706 6.441 15.159 1.00 80.75 89 ALA A CA 1
ATOM 691 C C . ALA A 1 89 ? 1.946 5.542 15.015 1.00 80.75 89 ALA A C 1
ATOM 693 O O . ALA A 1 89 ? 3.022 6.024 14.676 1.00 80.75 89 ALA A O 1
ATOM 694 N N . SER A 1 90 ? 1.782 4.226 15.191 1.00 83.00 90 SER A N 1
ATOM 695 C CA . SER A 1 90 ? 2.855 3.247 15.000 1.00 83.00 90 SER A CA 1
ATOM 696 C C . SER A 1 90 ? 3.424 3.261 13.583 1.00 83.00 90 SER A C 1
ATOM 698 O O . SER A 1 90 ? 4.640 3.207 13.420 1.00 83.00 90 SER A O 1
ATOM 700 N N . PHE A 1 91 ? 2.564 3.346 12.564 1.00 84.06 91 PHE A N 1
ATOM 701 C CA . PHE A 1 91 ? 3.009 3.357 11.175 1.00 84.06 91 PHE A CA 1
ATOM 702 C C . PHE A 1 91 ? 3.649 4.698 10.814 1.00 84.06 91 PHE A C 1
ATOM 704 O O . PHE A 1 91 ? 4.718 4.727 10.213 1.00 84.06 91 PHE A O 1
ATOM 711 N N . ILE A 1 92 ? 3.056 5.809 11.257 1.00 81.81 92 ILE A N 1
ATOM 712 C CA . ILE A 1 92 ? 3.596 7.156 11.040 1.00 81.81 92 ILE A CA 1
ATOM 713 C C . ILE A 1 92 ? 4.992 7.302 11.657 1.00 81.81 92 ILE A C 1
ATOM 715 O O . ILE A 1 92 ? 5.897 7.793 10.985 1.00 81.81 92 ILE A O 1
ATOM 719 N N . SER A 1 93 ? 5.201 6.858 12.900 1.00 81.75 93 SER A N 1
ATOM 720 C CA . SER A 1 93 ? 6.521 6.920 13.544 1.00 81.75 93 SER A CA 1
ATOM 721 C C . SER A 1 93 ? 7.569 6.085 12.802 1.00 81.75 93 SER A C 1
ATOM 723 O O . SER A 1 93 ? 8.711 6.516 12.647 1.00 81.75 93 SER A O 1
ATOM 725 N N . GLU A 1 94 ? 7.184 4.909 12.302 1.00 82.25 94 GLU A N 1
ATOM 726 C CA . GLU A 1 94 ? 8.066 4.048 11.510 1.00 82.25 94 GLU A CA 1
ATOM 727 C C . GLU A 1 94 ? 8.434 4.701 10.169 1.00 82.25 94 GLU A C 1
ATOM 729 O O . GLU A 1 94 ? 9.607 4.742 9.796 1.00 82.25 94 GLU A O 1
ATOM 734 N N . LEU A 1 95 ? 7.454 5.297 9.486 1.00 78.62 95 LEU A N 1
ATOM 735 C CA . LEU A 1 95 ? 7.666 6.058 8.258 1.00 78.62 95 LEU A CA 1
ATOM 736 C C . LEU A 1 95 ? 8.573 7.275 8.477 1.00 78.62 95 LEU A C 1
ATOM 738 O O . LEU A 1 95 ? 9.512 7.475 7.711 1.00 78.62 95 LEU A O 1
ATOM 742 N N . GLN A 1 96 ? 8.343 8.065 9.528 1.00 76.00 96 GLN A N 1
ATOM 743 C CA . GLN A 1 96 ? 9.164 9.236 9.861 1.00 76.00 96 GLN A CA 1
ATOM 744 C C . GLN A 1 96 ? 10.631 8.863 10.089 1.00 76.00 96 GLN A C 1
ATOM 746 O O . GLN A 1 96 ? 11.521 9.571 9.626 1.00 76.00 96 GLN A O 1
ATOM 751 N N . SER A 1 97 ? 10.893 7.716 10.724 1.00 77.44 97 SER A N 1
ATOM 752 C CA . SER A 1 97 ? 12.256 7.205 10.898 1.00 77.44 97 SER A CA 1
ATOM 753 C C . SER A 1 97 ? 12.952 6.870 9.571 1.00 77.44 97 SER A C 1
ATOM 755 O O . SER A 1 97 ? 14.181 6.819 9.537 1.00 77.44 97 SER A O 1
ATOM 757 N N . LYS A 1 98 ? 12.201 6.606 8.496 1.00 71.00 98 LYS A N 1
ATOM 758 C CA . LYS A 1 98 ? 12.727 6.239 7.169 1.00 71.00 98 LYS A CA 1
ATOM 759 C C . LYS A 1 98 ? 12.716 7.406 6.174 1.00 71.00 98 LYS A C 1
ATOM 761 O O . LYS A 1 98 ? 13.464 7.380 5.200 1.00 71.00 98 LYS A O 1
ATOM 766 N N . ALA A 1 99 ? 11.902 8.433 6.410 1.00 60.91 99 ALA A N 1
ATOM 767 C CA . ALA A 1 99 ? 11.555 9.481 5.448 1.00 60.91 99 ALA A CA 1
ATOM 768 C C . ALA A 1 99 ? 12.626 10.570 5.212 1.00 60.91 99 ALA A C 1
ATOM 770 O O . ALA A 1 99 ? 12.315 11.611 4.639 1.00 60.91 99 ALA A O 1
ATOM 771 N N . VAL A 1 100 ? 13.890 10.368 5.595 1.00 51.88 100 VAL A N 1
ATOM 772 C CA . VAL A 1 100 ? 14.884 11.462 5.584 1.00 51.88 100 VAL A CA 1
ATOM 773 C C . VAL A 1 100 ? 15.370 11.851 4.170 1.00 51.88 100 VAL A C 1
ATOM 775 O O . VAL A 1 100 ? 15.945 12.921 4.015 1.00 51.88 100 VAL A O 1
ATOM 778 N N . HIS A 1 101 ? 15.099 11.077 3.104 1.00 53.44 101 HIS A N 1
ATOM 779 C CA . HIS A 1 101 ? 15.693 11.363 1.779 1.00 53.44 101 HIS A CA 1
ATOM 780 C C . HIS A 1 101 ? 14.825 11.139 0.525 1.00 53.44 101 HIS A C 1
ATOM 782 O O . HIS A 1 101 ? 15.368 11.126 -0.578 1.00 53.44 101 HIS A O 1
ATOM 788 N N . VAL A 1 102 ? 13.499 10.991 0.621 1.00 56.28 102 VAL A N 1
ATOM 789 C CA . VAL A 1 102 ? 12.680 10.674 -0.569 1.00 56.28 102 VAL A CA 1
ATOM 790 C C . VAL A 1 102 ? 11.598 11.729 -0.790 1.00 56.28 102 VAL A C 1
ATOM 792 O O . VAL A 1 102 ? 10.631 11.802 -0.042 1.00 56.28 102 VAL A O 1
ATOM 795 N N . SER A 1 103 ? 11.714 12.521 -1.861 1.00 55.56 103 SER A N 1
ATOM 796 C CA . SER A 1 103 ? 10.747 13.568 -2.246 1.00 55.56 103 SER A CA 1
ATOM 797 C C . SER A 1 103 ? 9.303 13.057 -2.375 1.00 55.56 103 SER A C 1
ATOM 799 O O . SER A 1 103 ? 8.356 13.813 -2.177 1.00 55.56 103 SER A O 1
ATOM 801 N N . ARG A 1 104 ? 9.121 11.757 -2.639 1.00 59.66 104 ARG A N 1
ATOM 802 C CA . ARG A 1 104 ? 7.808 11.096 -2.699 1.00 59.66 104 ARG A CA 1
ATOM 803 C C . ARG A 1 104 ? 7.112 10.954 -1.339 1.00 59.66 104 ARG A C 1
ATOM 805 O O . ARG A 1 104 ? 5.889 10.905 -1.300 1.00 59.66 104 ARG A O 1
ATOM 812 N N . PHE A 1 105 ? 7.850 10.982 -0.226 1.00 62.56 105 PHE A N 1
ATOM 813 C CA . PHE A 1 105 ? 7.256 11.014 1.117 1.00 62.56 105 PHE A CA 1
ATOM 814 C C . PHE A 1 105 ? 6.559 12.339 1.419 1.00 62.56 105 PHE A C 1
ATOM 816 O O . PHE A 1 105 ? 5.529 12.343 2.087 1.00 62.56 105 PHE A O 1
ATOM 823 N N . ALA A 1 106 ? 7.100 13.455 0.923 1.00 55.09 106 ALA A N 1
ATOM 824 C CA . ALA A 1 106 ? 6.501 14.770 1.126 1.00 55.09 106 ALA A CA 1
ATOM 825 C C . ALA A 1 106 ? 5.127 14.865 0.445 1.00 55.09 106 ALA A C 1
ATOM 827 O O . ALA A 1 106 ? 4.195 15.408 1.027 1.00 55.09 106 ALA A O 1
ATOM 828 N N . VAL A 1 107 ? 4.975 14.269 -0.743 1.00 55.53 107 VAL A N 1
ATOM 829 C CA . VAL A 1 107 ? 3.695 14.218 -1.473 1.00 55.53 107 VAL A CA 1
ATOM 830 C C . VAL A 1 107 ? 2.663 13.370 -0.726 1.00 55.53 107 VAL A C 1
ATOM 832 O O . VAL A 1 107 ? 1.510 13.789 -0.584 1.00 55.53 107 VAL A O 1
ATOM 835 N N . PHE A 1 108 ? 3.093 12.231 -0.174 1.00 65.44 108 PHE A N 1
ATOM 836 C CA . PHE A 1 108 ? 2.250 11.397 0.679 1.00 65.44 108 PHE A CA 1
ATOM 837 C C . PHE A 1 108 ? 1.800 12.156 1.936 1.00 65.44 108 PHE A C 1
ATOM 839 O O . PHE A 1 108 ? 0.609 12.221 2.226 1.00 65.44 108 PHE A O 1
ATOM 846 N N . PHE A 1 109 ? 2.730 12.796 2.654 1.00 63.72 109 PHE A N 1
ATOM 847 C CA . PHE A 1 109 ? 2.424 13.563 3.866 1.00 63.72 109 PHE A CA 1
ATOM 848 C C . PHE A 1 109 ? 1.550 14.789 3.595 1.00 63.72 109 PHE A C 1
ATOM 850 O O . PHE A 1 109 ? 0.674 15.090 4.398 1.00 63.72 109 PHE A O 1
ATOM 857 N N . GLN A 1 110 ? 1.746 15.482 2.473 1.00 58.72 110 GLN A N 1
ATOM 858 C CA . GLN A 1 110 ? 0.922 16.628 2.097 1.00 58.72 110 GLN A CA 1
ATOM 859 C C . GLN A 1 110 ? -0.514 16.195 1.783 1.00 58.72 110 GLN A C 1
ATOM 861 O O . GLN A 1 110 ? -1.455 16.816 2.265 1.00 58.72 110 GLN A O 1
ATOM 866 N N . SER A 1 111 ? -0.686 15.091 1.048 1.00 59.66 111 SER A N 1
ATOM 867 C CA . SER A 1 111 ? -2.004 14.512 0.741 1.00 59.66 111 SER A CA 1
ATOM 868 C C . SER A 1 111 ? -2.689 13.938 1.985 1.00 59.66 111 SER A C 1
ATOM 870 O O . SER A 1 111 ? -3.905 14.056 2.143 1.00 59.66 111 SER A O 1
ATOM 872 N N . PHE A 1 112 ? -1.901 13.357 2.893 1.00 63.19 112 PHE A N 1
ATOM 873 C CA . PHE A 1 112 ? -2.338 12.883 4.201 1.00 63.19 112 PHE A CA 1
ATOM 874 C C . PHE A 1 112 ? -2.823 14.040 5.086 1.00 63.19 112 PHE A C 1
ATOM 876 O O . PHE A 1 112 ? -3.938 13.991 5.599 1.00 63.19 112 PHE A O 1
ATOM 883 N N . TYR A 1 113 ? -2.030 15.109 5.213 1.00 57.22 113 TYR A N 1
ATOM 884 C CA . TYR A 1 113 ? -2.364 16.284 6.023 1.00 57.22 113 TYR A CA 1
ATOM 885 C C . TYR A 1 113 ? -3.575 17.045 5.465 1.00 57.22 113 TYR A C 1
ATOM 887 O O . TYR A 1 113 ? -4.416 17.483 6.240 1.00 57.22 113 TYR A O 1
ATOM 895 N N . LEU A 1 114 ? -3.722 17.141 4.136 1.00 56.44 114 LEU A N 1
ATOM 896 C CA . LEU A 1 114 ? -4.900 17.757 3.507 1.00 56.44 114 LEU A CA 1
ATOM 897 C C . LEU A 1 114 ? -6.188 16.932 3.655 1.00 56.44 114 LEU A C 1
ATOM 899 O O . LEU A 1 114 ? -7.267 17.506 3.604 1.00 56.44 114 LEU A O 1
ATOM 903 N N . SER A 1 115 ? -6.099 15.602 3.772 1.00 55.59 115 SER A N 1
ATOM 904 C CA . SER A 1 115 ? -7.285 14.732 3.890 1.00 55.59 115 SER A CA 1
ATOM 905 C C . SER A 1 115 ? -7.725 14.472 5.333 1.00 55.59 115 SER A C 1
ATOM 907 O O . SER A 1 115 ? -8.865 14.065 5.546 1.00 55.59 115 SER A O 1
ATOM 909 N N . CYS A 1 116 ? -6.828 14.636 6.309 1.00 52.91 116 CYS A N 1
ATOM 910 C CA . CYS A 1 116 ? -7.117 14.443 7.735 1.00 52.91 116 CYS A CA 1
ATOM 911 C C . CYS A 1 116 ? -7.285 15.755 8.525 1.00 52.91 116 CYS A C 1
ATOM 913 O O . CYS A 1 116 ? -7.604 15.677 9.713 1.00 52.91 116 CYS A O 1
ATOM 915 N N . GLY A 1 117 ? -7.042 16.913 7.901 1.00 46.75 117 GLY A N 1
ATOM 916 C CA . GLY A 1 117 ? -7.263 18.251 8.466 1.00 46.75 117 GLY A CA 1
ATOM 917 C C . GLY A 1 117 ? -8.644 18.814 8.168 1.00 46.75 117 GLY A C 1
ATOM 918 O O . GLY A 1 117 ? -9.198 18.482 7.097 1.00 46.75 117 GLY A O 1
#

Mean predicted aligned error: 7.11 Å

pLDDT: mean 81.42, std 14.47, range [37.03, 94.69]

Solvent-accessible surface area (backbone atoms only — not comparable to full-atom values): 6783 Å² total; per-residue (Å²): 142,87,90,74,78,88,66,83,36,93,34,35,68,62,48,48,66,64,28,38,82,85,57,91,65,87,55,60,72,56,45,49,53,51,27,53,53,34,63,71,40,96,65,32,32,61,37,40,48,53,35,41,52,57,36,58,68,45,89,50,67,67,27,25,53,38,28,51,49,45,51,52,50,34,58,74,68,31,55,69,71,39,48,53,58,58,69,30,68,72,51,46,56,55,47,61,76,66,54,84,81,48,79,68,52,56,55,51,50,51,54,48,51,65,72,76,100